Protein AF-X1EQY3-F1 (afdb_monomer_lite)

Radius of gyration: 30.84 Å; chains: 1; bounding box: 65×34×84 Å

Foldseek 3Di:
DDDQADPVPRHGDDPVVVVVVVVVVVVVVVVVVVVVVVVVVVVVVVVVVVVVVVVVLVVVVVVLVVCVVVVVLVVSLVVLVVVADPVDDDPSNLVSLLSNLVSCVSVVNLVSNLVSLVVNCVSPVLDLSSLVSNLVSCVSVVNNVRSVVSNVSNVVND

Sequence (158 aa):
MHSQNCPLCSDPYPQSVIDQFKDYLEKKEQEKQAALDKELQKESMKKMEEVAGKAVFLKFIEYIEQIIEEEKYNEAIDKLLDSYDESSVDDRNLNILFLLGKANYLKGRFDLTISFLFKLVKIKFDYPEGFLYLGKAYEKLGLKDKAQWAYDRIKEGK

Organism: NCBI:txid412755

pLDDT: mean 93.45, std 8.54, range [45.75, 98.81]

Secondary structure (DSSP, 8-state):
---SB-TTT-PBPPHHHHHHHHHHHHHHHHHHHHHHHHHHHHHHHHHHHHHHHHHHHHHHHHHHHHHHHTT-HHHHHHHHHHH--TT--SHHHHHHHHHHHHHHHHTT-HHHHHHHHHHHHHH-S--HHHHHHHHHHHHHTT-HHHHHHHHHHHHHT-

InterPro domains:
  IPR011990 Tetratricopeptide-like helical domain superfamily [G3DSA:1.25.40.10] (6-156)
  IPR011990 Tetratricopeptide-like helical domain superfamily [SSF48452] (71-154)

Structure (mmCIF, N/CA/C/O backbone):
data_AF-X1EQY3-F1
#
_entry.id   AF-X1EQY3-F1
#
loop_
_atom_site.group_PDB
_atom_site.id
_atom_site.type_symbol
_atom_site.label_atom_id
_atom_site.label_alt_id
_atom_site.label_comp_id
_atom_site.label_asym_id
_atom_site.label_entity_id
_atom_site.label_seq_id
_atom_site.pdbx_PDB_ins_code
_atom_site.Cartn_x
_atom_site.Cartn_y
_atom_site.Cartn_z
_atom_site.occupancy
_atom_site.B_iso_or_equiv
_atom_site.auth_seq_id
_atom_site.auth_comp_id
_atom_site.auth_asym_id
_atom_site.auth_atom_id
_atom_site.pdbx_PDB_model_num
ATOM 1 N N . MET A 1 1 ? 29.345 -18.542 -46.162 1.00 50.84 1 MET A N 1
ATOM 2 C CA . MET A 1 1 ? 30.594 -18.382 -46.937 1.00 50.84 1 MET A CA 1
ATOM 3 C C . MET A 1 1 ? 30.225 -17.746 -48.265 1.00 50.84 1 MET A C 1
ATOM 5 O O . MET A 1 1 ? 29.399 -18.314 -48.966 1.00 50.84 1 MET A O 1
ATOM 9 N N . HIS A 1 2 ? 30.734 -16.550 -48.560 1.00 62.19 2 HIS A N 1
ATOM 10 C CA . HIS A 1 2 ? 30.486 -15.887 -49.844 1.00 62.19 2 HIS A CA 1
ATOM 11 C C . HIS A 1 2 ? 31.488 -16.387 -50.890 1.00 62.19 2 HIS A C 1
ATOM 13 O O . HIS A 1 2 ? 32.638 -16.665 -50.550 1.00 62.19 2 HIS A O 1
ATOM 19 N N . SER A 1 3 ? 31.035 -16.536 -52.138 1.00 71.69 3 SER A N 1
ATOM 20 C CA . SER A 1 3 ? 31.888 -16.954 -53.255 1.00 71.69 3 SER A CA 1
ATOM 21 C C . SER A 1 3 ? 32.993 -15.922 -53.475 1.00 71.69 3 SER A C 1
ATOM 23 O O . SER A 1 3 ? 32.703 -14.739 -53.634 1.00 71.69 3 SER A O 1
ATOM 25 N N . GLN A 1 4 ? 34.250 -16.369 -53.496 1.00 78.00 4 GLN A N 1
ATOM 26 C CA . GLN A 1 4 ? 35.398 -15.515 -53.833 1.00 78.00 4 GLN A CA 1
ATOM 27 C C . GLN A 1 4 ? 35.455 -15.184 -55.332 1.00 78.00 4 GLN A C 1
ATOM 29 O O . GLN A 1 4 ? 36.208 -14.300 -55.732 1.00 78.00 4 GLN A O 1
ATOM 34 N N . ASN A 1 5 ? 34.622 -15.849 -56.136 1.00 82.19 5 ASN A N 1
ATOM 35 C CA . ASN A 1 5 ? 34.558 -15.696 -57.580 1.00 82.19 5 ASN A CA 1
ATOM 36 C C . ASN A 1 5 ? 33.220 -15.093 -58.015 1.00 82.19 5 ASN A C 1
ATOM 38 O O . ASN A 1 5 ? 32.169 -15.385 -57.431 1.00 82.19 5 ASN A O 1
ATOM 42 N N . CYS A 1 6 ? 33.268 -14.290 -59.076 1.00 78.06 6 CYS A N 1
ATOM 43 C CA . CYS A 1 6 ? 32.118 -13.669 -59.707 1.00 78.06 6 CYS A CA 1
ATOM 44 C C . CYS A 1 6 ? 31.135 -14.738 -60.210 1.00 78.06 6 CYS A C 1
ATOM 46 O O . CYS A 1 6 ? 31.523 -15.602 -60.992 1.00 78.06 6 CYS A O 1
ATOM 48 N N . PRO A 1 7 ? 29.847 -14.683 -59.842 1.00 80.12 7 PRO A N 1
ATOM 49 C CA . PRO A 1 7 ? 28.875 -15.697 -60.248 1.00 80.12 7 PRO A CA 1
ATOM 50 C C . PRO A 1 7 ? 28.523 -15.647 -61.745 1.00 80.12 7 PRO A C 1
ATOM 52 O O . PRO A 1 7 ? 27.903 -16.578 -62.246 1.00 80.12 7 PRO A O 1
ATOM 55 N N . LEU A 1 8 ? 28.896 -14.575 -62.456 1.00 82.62 8 LEU A N 1
ATOM 56 C CA . LEU A 1 8 ? 28.605 -14.391 -63.883 1.00 82.62 8 LEU A CA 1
ATOM 57 C C . LEU A 1 8 ? 29.768 -14.807 -64.792 1.00 82.62 8 LEU A C 1
ATOM 59 O O . LEU A 1 8 ? 29.526 -15.352 -65.864 1.00 82.62 8 LEU A O 1
ATOM 63 N N . CYS A 1 9 ? 31.015 -14.562 -64.378 1.00 86.00 9 CYS A N 1
ATOM 64 C CA . CYS A 1 9 ? 32.204 -14.869 -65.185 1.00 86.00 9 CYS A CA 1
ATOM 65 C C . CYS A 1 9 ? 33.195 -15.832 -64.516 1.00 86.00 9 CYS A C 1
ATOM 67 O O . CYS A 1 9 ? 34.158 -16.237 -65.147 1.00 86.00 9 CYS A O 1
ATOM 69 N N . SER A 1 10 ? 32.950 -16.250 -63.271 1.00 80.19 10 SER A N 1
ATOM 70 C CA . SER A 1 10 ? 33.805 -17.145 -62.469 1.00 80.19 10 SER A CA 1
ATOM 71 C C . SER A 1 10 ? 35.209 -16.622 -62.134 1.00 80.19 10 SER A C 1
ATOM 73 O O . SER A 1 10 ? 35.959 -17.328 -61.460 1.00 80.19 10 SER A O 1
ATOM 75 N N . ASP A 1 11 ? 35.543 -15.387 -62.514 1.00 86.38 11 ASP A N 1
ATOM 76 C CA . ASP A 1 11 ? 36.811 -14.753 -62.147 1.00 86.38 11 ASP A CA 1
ATOM 77 C C . ASP A 1 11 ? 36.849 -14.386 -60.655 1.00 86.38 11 ASP A C 1
ATOM 79 O O . ASP A 1 11 ? 35.828 -13.956 -60.105 1.00 86.38 11 ASP A O 1
ATOM 83 N N . PRO A 1 12 ? 38.006 -14.514 -59.984 1.00 84.25 12 PRO A N 1
ATOM 84 C CA . PRO A 1 12 ? 38.155 -14.108 -58.594 1.00 84.25 12 PRO A CA 1
ATOM 85 C C . PRO A 1 12 ? 37.965 -12.597 -58.443 1.00 84.25 12 PRO A C 1
ATOM 87 O O . PRO A 1 12 ? 38.489 -11.801 -59.227 1.00 84.25 12 PRO A O 1
ATOM 90 N N . TYR A 1 13 ? 37.233 -12.189 -57.408 1.00 82.81 13 TYR A N 1
ATOM 91 C CA . TYR A 1 13 ? 37.133 -10.777 -57.063 1.00 82.81 13 TYR A CA 1
ATOM 92 C C . TYR A 1 13 ? 38.503 -10.235 -56.629 1.00 82.81 13 TYR A C 1
ATOM 94 O O . TYR A 1 13 ? 39.268 -10.947 -55.973 1.00 82.81 13 TYR A O 1
ATOM 102 N N . PRO A 1 14 ? 38.817 -8.962 -56.929 1.00 88.62 14 PRO A N 1
ATOM 103 C CA . PRO A 1 14 ? 40.005 -8.320 -56.385 1.00 88.62 14 PRO A CA 1
ATOM 104 C C . PRO A 1 14 ? 40.009 -8.382 -54.855 1.00 88.62 14 PRO A C 1
ATOM 106 O O . PRO A 1 14 ? 38.974 -8.171 -54.218 1.00 88.62 14 PRO A O 1
ATOM 109 N N . GLN A 1 15 ? 41.183 -8.608 -54.262 1.00 85.88 15 GLN A N 1
ATOM 110 C CA . GLN A 1 15 ? 41.329 -8.757 -52.811 1.00 85.88 15 GLN A CA 1
ATOM 111 C C . GLN A 1 15 ? 40.760 -7.557 -52.034 1.00 85.88 15 GLN A C 1
ATOM 113 O O . GLN A 1 15 ? 40.082 -7.742 -51.031 1.00 85.88 15 GLN A O 1
ATOM 118 N N . SER A 1 16 ? 40.930 -6.339 -52.558 1.00 87.19 16 SER A N 1
ATOM 119 C CA . SER A 1 16 ? 40.370 -5.114 -51.973 1.00 87.19 16 SER A CA 1
ATOM 120 C C . SER A 1 16 ? 38.843 -5.133 -51.852 1.00 87.19 16 SER A C 1
ATOM 122 O O . SER A 1 16 ? 38.305 -4.615 -50.879 1.00 87.19 16 SER A O 1
ATOM 124 N N . VAL A 1 17 ? 38.139 -5.743 -52.810 1.00 86.06 17 VAL A N 1
ATOM 125 C CA . VAL A 1 17 ? 36.672 -5.871 -52.793 1.00 86.06 17 VAL A CA 1
ATOM 126 C C . VAL A 1 17 ? 36.242 -6.913 -51.761 1.00 86.06 17 VAL A C 1
ATOM 128 O O . VAL A 1 17 ? 35.271 -6.705 -51.036 1.00 86.06 17 VAL A O 1
ATOM 131 N N . ILE A 1 18 ? 36.986 -8.019 -51.662 1.00 85.00 18 ILE A N 1
ATOM 132 C CA . ILE A 1 18 ? 36.751 -9.061 -50.654 1.00 85.00 18 ILE A CA 1
ATOM 133 C C . ILE A 1 18 ? 36.955 -8.495 -49.242 1.00 85.00 18 ILE A C 1
ATOM 135 O O . ILE A 1 18 ? 36.137 -8.763 -48.362 1.00 85.00 18 ILE A O 1
ATOM 139 N N . ASP A 1 19 ? 38.005 -7.702 -49.027 1.00 88.12 19 ASP A N 1
ATOM 140 C CA . ASP A 1 19 ? 38.312 -7.104 -47.724 1.00 88.12 19 ASP A CA 1
ATOM 141 C C . ASP A 1 19 ? 37.283 -6.031 -47.342 1.00 88.12 19 ASP A C 1
ATOM 143 O O . ASP A 1 19 ? 36.718 -6.105 -46.257 1.00 88.12 19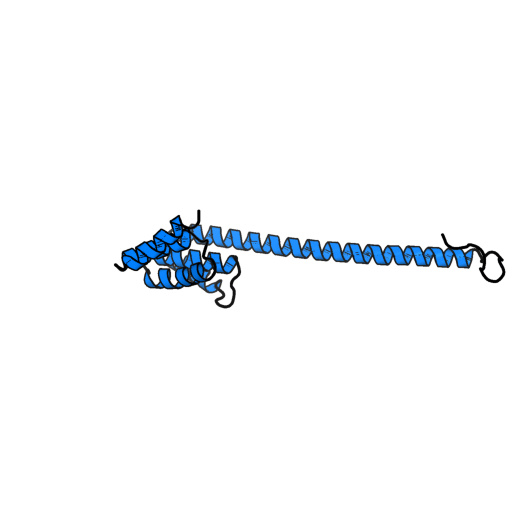 ASP A O 1
ATOM 147 N N . GLN A 1 20 ? 36.901 -5.137 -48.266 1.00 89.25 20 GLN A N 1
ATOM 148 C CA . GLN A 1 20 ? 35.807 -4.176 -48.039 1.00 89.25 20 GLN A CA 1
ATOM 149 C C . GLN A 1 20 ? 34.498 -4.860 -47.629 1.00 89.25 20 GLN A C 1
ATOM 151 O O . GLN A 1 20 ? 33.764 -4.363 -46.772 1.00 89.25 20 GLN A O 1
ATOM 156 N N . PHE A 1 21 ? 34.186 -5.998 -48.249 1.00 86.50 21 PHE A N 1
ATOM 157 C CA . PHE A 1 21 ? 32.989 -6.757 -47.918 1.00 86.50 21 PHE A CA 1
ATOM 158 C C . PHE A 1 21 ? 33.094 -7.435 -46.542 1.00 86.50 21 PHE A C 1
ATOM 160 O O . PHE A 1 21 ? 32.120 -7.424 -45.788 1.00 86.50 21 PHE A O 1
ATOM 167 N N . LYS A 1 22 ? 34.260 -7.986 -46.176 1.00 89.31 22 LYS A N 1
ATOM 168 C CA . LYS A 1 22 ? 34.503 -8.522 -44.825 1.00 89.31 22 LYS A CA 1
ATOM 169 C C . LYS A 1 22 ? 34.394 -7.432 -43.761 1.00 89.31 22 LYS A C 1
ATOM 171 O O . LYS A 1 22 ? 33.659 -7.634 -42.799 1.00 89.31 22 LYS A O 1
ATOM 176 N N . ASP A 1 23 ? 35.026 -6.281 -43.979 1.00 92.81 23 ASP A N 1
ATOM 177 C CA . ASP A 1 23 ? 34.963 -5.126 -43.077 1.00 92.81 23 ASP A CA 1
ATOM 178 C C . ASP A 1 23 ? 33.516 -4.649 -42.896 1.00 92.81 23 ASP A C 1
ATOM 180 O O . ASP A 1 23 ? 33.080 -4.343 -41.786 1.00 92.81 23 ASP A O 1
ATOM 184 N N . TYR A 1 24 ? 32.733 -4.623 -43.981 1.00 91.50 24 TYR A N 1
ATOM 185 C CA . TYR A 1 24 ? 31.309 -4.298 -43.919 1.00 91.50 24 TYR A CA 1
ATOM 186 C C . TYR A 1 24 ? 30.523 -5.298 -43.064 1.00 91.50 24 TYR A C 1
ATOM 188 O O . TYR A 1 24 ? 29.711 -4.881 -42.236 1.00 91.50 24 TYR A O 1
ATOM 196 N N . LEU A 1 25 ? 30.746 -6.604 -43.251 1.00 92.00 25 LEU A N 1
ATOM 197 C CA . LEU A 1 25 ? 30.079 -7.639 -42.460 1.00 92.00 25 LEU A CA 1
ATOM 198 C C . LEU A 1 25 ? 30.473 -7.568 -40.984 1.00 92.00 25 LEU A C 1
ATOM 200 O O . LEU A 1 25 ? 29.600 -7.650 -40.123 1.00 92.00 25 LEU A O 1
ATOM 204 N N . GLU A 1 26 ? 31.757 -7.377 -40.690 1.00 94.12 26 GLU A N 1
ATOM 205 C CA . GLU A 1 26 ? 32.249 -7.242 -39.321 1.00 94.12 26 GLU A CA 1
ATOM 206 C C . GLU A 1 26 ? 31.647 -6.006 -38.649 1.00 94.12 26 GLU A C 1
ATOM 208 O O . GLU A 1 26 ? 31.103 -6.102 -37.551 1.00 94.12 26 GLU A O 1
ATOM 213 N N . LYS A 1 27 ? 31.623 -4.865 -39.348 1.00 94.81 27 LYS A N 1
ATOM 214 C CA . LYS A 1 27 ? 30.959 -3.654 -38.864 1.00 94.81 27 LYS A CA 1
ATOM 215 C C . LYS A 1 27 ? 29.466 -3.878 -38.622 1.00 94.81 27 LYS A C 1
ATOM 217 O O . LYS A 1 27 ? 28.940 -3.402 -37.621 1.00 94.81 27 LYS A O 1
ATOM 222 N N . LYS A 1 28 ? 28.774 -4.608 -39.503 1.00 94.81 28 LYS A N 1
ATOM 223 C CA . LYS A 1 28 ? 27.352 -4.942 -39.322 1.00 94.81 28 LYS A CA 1
ATOM 224 C C . LYS A 1 28 ? 27.112 -5.834 -38.108 1.00 94.81 28 LYS A C 1
ATOM 226 O O . LYS A 1 28 ? 26.139 -5.610 -37.390 1.00 94.81 28 LYS A O 1
ATOM 231 N N . GLU A 1 29 ? 27.989 -6.801 -37.859 1.00 93.88 29 GLU A N 1
ATOM 232 C CA . GLU A 1 29 ? 27.905 -7.652 -36.671 1.00 93.88 29 GLU A CA 1
ATOM 233 C C . GLU A 1 29 ? 28.203 -6.852 -35.396 1.00 93.88 29 GLU A C 1
ATOM 235 O O . GLU A 1 29 ? 27.460 -6.957 -34.425 1.00 93.88 29 GLU A O 1
ATOM 240 N N . GLN A 1 30 ? 29.206 -5.968 -35.420 1.00 94.81 30 GLN A N 1
ATOM 241 C CA . GLN A 1 30 ? 29.502 -5.051 -34.314 1.00 94.81 30 GLN A CA 1
ATOM 242 C C . GLN A 1 30 ? 28.330 -4.100 -34.027 1.00 94.81 30 GLN A C 1
ATOM 244 O O . GLN A 1 30 ? 27.961 -3.915 -32.870 1.00 94.81 30 GLN A O 1
ATOM 249 N N . GLU A 1 31 ? 27.707 -3.524 -35.062 1.00 95.56 31 GLU A N 1
ATOM 250 C CA . GLU A 1 31 ? 26.510 -2.679 -34.932 1.00 95.56 31 GLU A CA 1
ATOM 251 C C . GLU A 1 31 ? 25.355 -3.450 -34.278 1.00 95.56 31 GLU A C 1
ATOM 253 O O . GLU A 1 31 ? 24.682 -2.929 -33.384 1.00 95.56 31 GLU A O 1
ATOM 258 N N . LYS A 1 32 ? 25.140 -4.703 -34.695 1.00 95.31 32 LYS A N 1
ATOM 259 C CA . LYS A 1 32 ? 24.105 -5.577 -34.137 1.00 95.31 32 LYS A CA 1
ATOM 260 C C . LYS A 1 32 ? 24.395 -5.938 -32.679 1.00 95.31 32 LYS A C 1
ATOM 262 O O . LYS A 1 32 ? 23.487 -5.857 -31.853 1.00 95.31 32 LYS A O 1
ATOM 267 N N . GLN A 1 33 ? 25.640 -6.286 -32.358 1.00 94.38 33 GLN A N 1
ATOM 268 C CA . GLN A 1 33 ? 26.049 -6.603 -30.993 1.00 94.38 33 GLN A CA 1
ATOM 269 C C . GLN A 1 33 ? 25.900 -5.383 -30.076 1.00 94.38 33 GLN A C 1
ATOM 271 O O . GLN A 1 33 ? 25.293 -5.487 -29.016 1.00 94.38 33 GLN A O 1
ATOM 276 N N . ALA A 1 34 ? 26.341 -4.203 -30.519 1.00 96.25 34 ALA A N 1
ATOM 277 C CA . ALA A 1 34 ? 26.188 -2.964 -29.761 1.00 96.25 34 ALA A CA 1
ATOM 278 C C . ALA A 1 34 ? 24.712 -2.598 -29.517 1.00 96.25 34 ALA A C 1
ATOM 280 O O . ALA A 1 34 ? 24.368 -2.074 -28.455 1.00 96.25 34 ALA A O 1
ATOM 281 N N . ALA A 1 35 ? 23.825 -2.872 -30.481 1.00 96.31 35 ALA A N 1
ATOM 282 C CA . ALA A 1 35 ? 22.388 -2.677 -30.305 1.00 96.31 35 ALA A CA 1
ATOM 283 C C . ALA A 1 35 ? 21.805 -3.626 -29.244 1.00 96.31 35 ALA A C 1
ATOM 285 O O . ALA A 1 35 ? 21.061 -3.169 -28.375 1.00 96.31 35 ALA A O 1
ATOM 286 N N . LEU A 1 36 ? 22.189 -4.908 -29.279 1.00 95.88 36 LEU A N 1
ATOM 287 C CA . LEU A 1 36 ? 21.776 -5.904 -28.288 1.00 95.88 36 LEU A CA 1
ATOM 288 C C . LEU A 1 36 ? 22.280 -5.544 -26.883 1.00 95.88 36 LEU A C 1
ATOM 290 O O . LEU A 1 36 ? 21.507 -5.560 -25.928 1.00 95.88 36 LEU A O 1
ATOM 294 N N . ASP A 1 37 ? 23.549 -5.152 -26.759 1.00 96.19 37 ASP A N 1
ATOM 295 C CA . ASP A 1 37 ? 24.145 -4.750 -25.481 1.00 96.19 37 ASP A CA 1
ATOM 296 C C . ASP A 1 37 ? 23.434 -3.523 -24.897 1.00 96.19 37 ASP A C 1
ATOM 298 O O . ASP A 1 37 ? 23.147 -3.467 -23.700 1.00 96.19 37 ASP A O 1
ATOM 302 N N . LYS A 1 38 ? 23.080 -2.550 -25.746 1.00 96.75 38 LYS A N 1
ATOM 303 C CA . LYS A 1 38 ? 22.313 -1.366 -25.340 1.00 96.75 38 LYS A CA 1
ATOM 304 C C . LYS A 1 38 ? 20.904 -1.726 -24.865 1.00 96.75 38 LYS A C 1
ATOM 306 O O . LYS A 1 38 ? 20.409 -1.120 -23.913 1.00 96.75 38 LYS A O 1
ATOM 311 N N . GLU A 1 39 ? 20.249 -2.685 -25.513 1.00 96.31 39 GLU A N 1
ATOM 312 C CA . GLU A 1 39 ? 18.928 -3.169 -25.105 1.00 96.31 39 GLU A CA 1
ATOM 313 C C . GLU A 1 39 ? 18.996 -3.905 -23.761 1.00 96.31 39 GLU A C 1
ATOM 315 O O . GLU A 1 39 ? 18.248 -3.566 -22.842 1.00 96.31 39 GLU A O 1
ATOM 320 N N . LEU A 1 40 ? 19.974 -4.798 -23.588 1.00 95.38 40 LEU A N 1
ATOM 321 C CA . LEU A 1 40 ? 20.242 -5.487 -22.321 1.00 95.38 40 LEU A CA 1
ATOM 322 C C . LEU A 1 40 ? 20.539 -4.506 -21.178 1.00 95.38 40 LEU A C 1
ATOM 324 O O . LEU A 1 40 ? 20.023 -4.665 -20.070 1.00 95.38 40 LEU A O 1
ATOM 328 N N . GLN A 1 41 ? 21.336 -3.464 -21.435 1.00 95.00 41 GLN A N 1
ATOM 329 C CA . GLN A 1 41 ? 21.597 -2.399 -20.462 1.00 95.00 41 GLN A CA 1
ATOM 330 C C . GLN A 1 41 ? 20.323 -1.630 -20.100 1.00 95.00 41 GLN A C 1
ATOM 332 O O . GLN A 1 41 ? 20.088 -1.319 -18.935 1.00 95.00 41 GLN A O 1
ATOM 337 N N . LYS A 1 42 ? 19.467 -1.332 -21.079 1.00 95.50 42 LYS A N 1
ATOM 338 C CA . LYS A 1 42 ? 18.192 -0.657 -20.823 1.00 95.50 42 LYS A CA 1
ATOM 339 C C . LYS A 1 42 ? 17.265 -1.515 -19.960 1.00 95.50 42 LYS A C 1
ATOM 341 O O .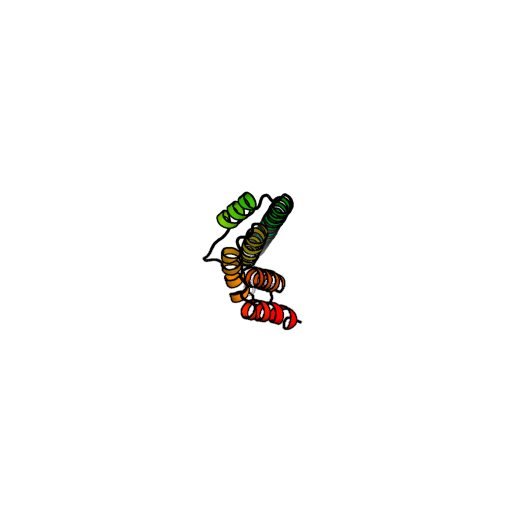 LYS A 1 42 ? 16.645 -0.997 -19.031 1.00 95.50 42 LYS A O 1
ATOM 346 N N . GLU A 1 43 ? 17.179 -2.812 -20.237 1.00 95.25 43 GLU A N 1
ATOM 347 C CA . GLU A 1 43 ? 16.387 -3.738 -19.425 1.00 95.25 43 GLU A CA 1
ATOM 348 C C . GLU A 1 43 ? 16.936 -3.888 -18.005 1.00 95.25 43 GLU A C 1
ATOM 350 O O . GLU A 1 43 ? 16.158 -3.922 -17.047 1.00 95.25 43 GLU A O 1
ATOM 355 N N . SER A 1 44 ? 18.260 -3.963 -17.851 1.00 93.50 44 SER A N 1
ATOM 356 C CA . SER A 1 44 ? 18.889 -4.087 -16.535 1.00 93.50 44 SER A CA 1
ATOM 357 C C . SER A 1 44 ? 18.666 -2.836 -15.685 1.00 93.50 44 SER A C 1
ATOM 359 O O . SER A 1 44 ? 18.293 -2.964 -14.518 1.00 93.50 44 SER A O 1
ATOM 361 N N . MET A 1 45 ? 18.777 -1.640 -16.275 1.00 93.69 45 MET A N 1
ATOM 362 C CA . MET A 1 45 ? 18.449 -0.379 -15.601 1.00 93.69 45 MET A CA 1
ATOM 363 C C . MET A 1 45 ? 16.980 -0.330 -15.173 1.00 93.69 45 MET A C 1
ATOM 365 O O . MET A 1 45 ? 16.698 -0.029 -14.018 1.00 93.69 45 MET A O 1
ATOM 369 N N . LYS A 1 46 ? 16.042 -0.716 -16.049 1.00 94.88 46 LYS A N 1
ATOM 370 C CA . LYS A 1 46 ? 14.609 -0.743 -15.711 1.00 94.88 46 LYS A CA 1
ATOM 371 C C . LYS A 1 46 ? 14.309 -1.673 -14.530 1.00 94.88 46 LYS A C 1
ATOM 373 O O . LYS A 1 46 ? 13.549 -1.317 -13.633 1.00 94.88 46 LYS A O 1
ATOM 378 N N . LYS A 1 47 ? 14.917 -2.864 -14.506 1.00 94.12 47 LYS A N 1
ATOM 379 C CA . LYS A 1 47 ? 14.787 -3.802 -13.376 1.00 94.12 47 LYS A CA 1
ATOM 380 C C . LYS A 1 47 ? 15.377 -3.215 -12.095 1.00 94.12 47 LYS A C 1
ATOM 382 O O . LYS A 1 47 ? 14.791 -3.367 -11.027 1.00 94.12 47 LYS A O 1
ATOM 387 N N . MET A 1 48 ? 16.516 -2.533 -12.197 1.00 93.12 48 MET A N 1
ATOM 388 C CA . MET A 1 48 ? 17.152 -1.872 -11.058 1.00 93.12 48 MET A CA 1
ATOM 389 C C . MET A 1 48 ? 16.2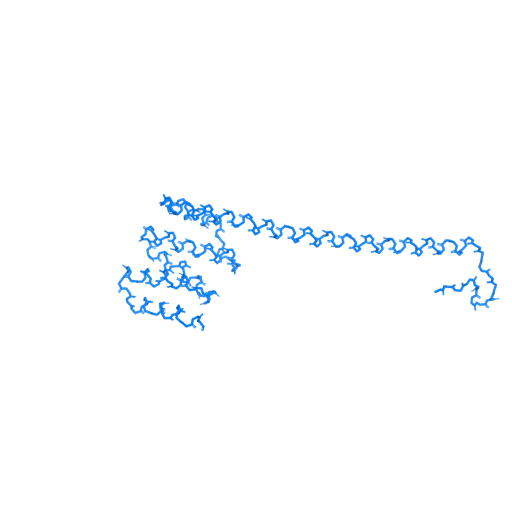67 -0.761 -10.480 1.00 93.12 48 MET A C 1
ATOM 391 O O . MET A 1 48 ? 16.107 -0.698 -9.264 1.00 93.12 48 MET A O 1
ATOM 395 N N . GLU A 1 49 ? 15.646 0.060 -11.330 1.00 92.94 49 GLU A N 1
ATOM 396 C CA . GLU A 1 49 ? 14.684 1.091 -10.917 1.00 92.94 49 GLU A CA 1
ATOM 397 C C . GLU A 1 49 ? 13.469 0.486 -10.204 1.00 92.94 49 GLU A C 1
ATOM 399 O O . GLU A 1 49 ? 13.054 0.984 -9.158 1.00 92.94 49 GLU A O 1
ATOM 404 N N . GLU A 1 50 ? 12.926 -0.622 -10.716 1.00 90.75 50 GLU A N 1
ATOM 405 C CA . GLU A 1 50 ? 11.799 -1.319 -10.087 1.00 90.75 50 GLU A CA 1
ATOM 406 C C . GLU A 1 50 ? 12.164 -1.846 -8.690 1.00 90.75 50 GLU A C 1
ATOM 408 O O . GLU A 1 50 ? 11.419 -1.651 -7.725 1.00 90.75 50 GLU A O 1
ATOM 413 N N . VAL A 1 51 ? 13.331 -2.485 -8.563 1.00 93.06 51 VAL A N 1
ATOM 414 C CA . VAL A 1 51 ? 13.833 -3.001 -7.281 1.00 93.06 51 VAL A CA 1
ATOM 415 C C . VAL A 1 51 ? 14.107 -1.859 -6.303 1.00 93.06 51 VAL A C 1
ATOM 417 O O . VAL A 1 51 ? 13.723 -1.953 -5.136 1.00 93.06 51 VAL A O 1
ATOM 420 N N . ALA A 1 52 ? 14.708 -0.762 -6.765 1.00 93.88 52 ALA A N 1
ATOM 421 C CA . ALA A 1 52 ? 14.938 0.423 -5.946 1.00 93.88 52 ALA A CA 1
ATOM 422 C C . ALA A 1 52 ? 13.614 1.031 -5.460 1.00 93.88 52 ALA A C 1
ATOM 424 O O . ALA A 1 52 ? 13.479 1.327 -4.274 1.00 93.88 52 ALA A O 1
ATOM 425 N N . GLY A 1 53 ? 12.611 1.141 -6.337 1.00 92.69 53 GLY A N 1
ATOM 426 C CA . GLY A 1 53 ? 11.275 1.619 -5.979 1.00 92.69 53 GLY A CA 1
ATOM 427 C C . GLY A 1 53 ? 10.602 0.747 -4.916 1.00 92.69 53 GLY A C 1
ATOM 428 O O . 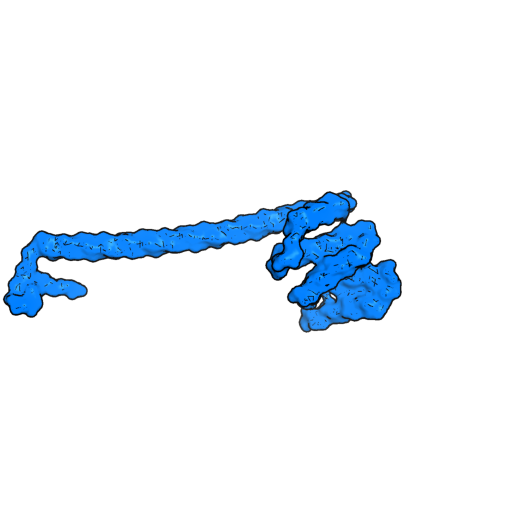GLY A 1 53 ? 10.057 1.271 -3.944 1.00 92.69 53 GLY A O 1
ATOM 429 N N . LYS A 1 54 ? 10.698 -0.582 -5.048 1.00 92.50 54 LYS A N 1
ATOM 430 C CA . LYS A 1 54 ? 10.208 -1.537 -4.037 1.00 92.50 54 LYS A CA 1
ATOM 431 C C . LYS A 1 54 ? 10.941 -1.385 -2.703 1.00 92.50 54 LYS A C 1
ATOM 433 O O . LYS A 1 54 ? 10.293 -1.374 -1.662 1.00 92.50 54 LYS A O 1
ATOM 438 N N . ALA A 1 55 ? 12.263 -1.217 -2.722 1.00 94.50 55 ALA A N 1
ATOM 439 C CA . ALA A 1 55 ? 13.062 -1.033 -1.511 1.00 94.50 55 ALA A CA 1
ATOM 440 C C . ALA A 1 55 ? 12.743 0.287 -0.788 1.00 94.50 55 ALA A C 1
ATOM 442 O O . ALA A 1 55 ? 12.638 0.309 0.436 1.00 94.50 55 ALA A O 1
ATOM 443 N N . VAL A 1 56 ? 12.553 1.382 -1.532 1.00 96.31 56 VAL A N 1
ATOM 444 C CA . VAL A 1 56 ? 12.126 2.672 -0.964 1.00 96.31 56 VAL A CA 1
ATOM 445 C C . VAL A 1 56 ? 10.749 2.540 -0.321 1.00 96.31 56 VAL A C 1
ATOM 447 O O . VAL A 1 56 ? 10.556 2.999 0.803 1.00 96.31 56 VAL A O 1
ATOM 450 N N . PHE A 1 57 ? 9.811 1.871 -0.995 1.00 96.44 57 PHE A N 1
ATOM 451 C CA . PHE A 1 57 ? 8.482 1.639 -0.437 1.00 96.44 57 PHE A CA 1
ATOM 452 C C . PHE A 1 57 ? 8.521 0.749 0.811 1.00 96.44 57 PHE A C 1
ATOM 454 O O . PHE A 1 57 ? 7.836 1.045 1.782 1.00 96.44 57 PHE A O 1
ATOM 461 N N . LEU A 1 58 ? 9.360 -0.289 0.838 1.00 96.62 58 LEU A N 1
ATOM 462 C CA . LEU A 1 58 ? 9.523 -1.131 2.025 1.00 96.62 58 LEU A CA 1
ATOM 463 C C . LEU A 1 58 ? 9.993 -0.314 3.238 1.00 96.62 58 LEU A C 1
ATOM 465 O O . LEU A 1 58 ? 9.384 -0.398 4.298 1.00 96.62 58 LEU A O 1
ATOM 469 N N . LYS A 1 59 ? 10.999 0.552 3.058 1.00 97.75 59 LYS A N 1
ATOM 470 C CA . LYS A 1 59 ? 11.456 1.461 4.124 1.00 97.75 59 LYS A CA 1
ATOM 471 C C . LYS A 1 59 ? 10.373 2.433 4.580 1.00 97.75 59 LYS A C 1
ATOM 473 O O . LYS A 1 59 ? 10.312 2.783 5.755 1.00 97.75 59 LYS A O 1
ATOM 478 N N . PHE A 1 60 ? 9.535 2.895 3.654 1.00 98.19 60 PHE A N 1
ATOM 479 C CA . PHE A 1 60 ? 8.385 3.722 3.999 1.00 98.19 60 PHE A CA 1
ATOM 480 C C . PHE A 1 60 ? 7.416 2.959 4.909 1.00 98.19 60 PHE A C 1
ATOM 482 O O . PHE A 1 60 ? 7.014 3.499 5.933 1.00 98.19 60 PHE A O 1
ATOM 489 N N . ILE A 1 61 ? 7.102 1.700 4.593 1.00 98.19 61 ILE A N 1
ATOM 490 C CA . ILE A 1 61 ? 6.242 0.854 5.431 1.00 98.19 61 ILE A CA 1
ATOM 491 C C . ILE A 1 61 ? 6.856 0.635 6.816 1.00 98.19 61 ILE A C 1
ATOM 493 O O . ILE A 1 61 ? 6.175 0.887 7.803 1.00 98.19 61 ILE A O 1
ATOM 497 N N . GLU A 1 62 ? 8.137 0.261 6.896 1.00 98.19 62 GLU A N 1
ATOM 498 C CA . GLU A 1 62 ? 8.852 0.082 8.172 1.00 98.19 62 GLU A CA 1
ATOM 499 C C . GLU A 1 62 ? 8.761 1.337 9.051 1.00 98.19 62 GLU A C 1
ATOM 501 O O . GLU A 1 62 ? 8.452 1.262 10.240 1.00 98.19 62 GLU A O 1
ATOM 506 N N . TYR A 1 63 ? 8.964 2.511 8.451 1.00 98.44 63 TYR A N 1
ATOM 507 C CA . TYR A 1 63 ? 8.836 3.781 9.154 1.00 98.44 63 TYR A CA 1
ATOM 508 C C . TYR A 1 63 ? 7.402 4.052 9.630 1.00 98.44 63 TYR A C 1
ATOM 510 O O . TYR A 1 63 ? 7.217 4.472 10.772 1.00 98.44 63 TYR A O 1
ATOM 518 N N . ILE A 1 64 ? 6.386 3.801 8.792 1.00 98.69 64 ILE A N 1
ATOM 519 C CA . ILE A 1 64 ? 4.975 3.947 9.181 1.00 98.69 64 ILE A CA 1
ATOM 520 C C . ILE A 1 64 ? 4.627 3.009 10.342 1.00 98.69 64 ILE A C 1
ATOM 522 O O . ILE A 1 64 ? 3.943 3.421 11.279 1.00 98.69 64 ILE A O 1
ATOM 526 N N . GLU A 1 65 ? 5.084 1.761 10.302 1.00 98.06 65 GLU A N 1
ATOM 527 C CA . GLU A 1 65 ? 4.842 0.799 11.376 1.00 98.06 65 GLU A CA 1
ATOM 528 C C . GLU A 1 65 ? 5.498 1.238 12.683 1.00 98.06 65 GLU A C 1
ATOM 530 O O . GLU A 1 65 ? 4.821 1.251 13.711 1.00 98.06 65 GLU A O 1
ATOM 535 N N . GLN A 1 66 ? 6.744 1.715 12.631 1.00 98.50 66 GLN A N 1
ATOM 536 C CA . GLN A 1 66 ? 7.439 2.254 13.798 1.00 98.50 66 GLN A CA 1
ATOM 537 C C . GLN A 1 66 ? 6.651 3.399 14.452 1.00 98.50 66 GLN A C 1
ATOM 539 O O . GLN A 1 66 ? 6.414 3.388 15.658 1.00 98.50 66 GLN A O 1
ATOM 544 N N . ILE A 1 67 ? 6.199 4.392 13.681 1.00 98.44 67 ILE A N 1
ATOM 545 C CA . ILE A 1 67 ? 5.460 5.523 14.267 1.00 98.44 67 ILE A CA 1
ATOM 546 C C . ILE A 1 67 ? 4.054 5.124 14.745 1.00 98.44 67 ILE A C 1
ATOM 548 O O . ILE A 1 67 ? 3.517 5.766 15.646 1.00 98.44 67 ILE A O 1
ATOM 552 N N . ILE A 1 68 ? 3.454 4.061 14.194 1.00 98.38 68 ILE A N 1
ATOM 553 C CA . ILE A 1 68 ? 2.220 3.467 14.733 1.00 98.38 68 ILE A CA 1
ATOM 554 C C . ILE A 1 68 ? 2.486 2.807 16.093 1.00 98.38 68 ILE A C 1
ATOM 556 O O . ILE A 1 68 ? 1.670 2.968 16.998 1.00 98.38 68 ILE A O 1
ATOM 560 N N . GLU A 1 69 ? 3.600 2.087 16.249 1.00 97.94 69 GLU A N 1
ATOM 561 C CA . GLU A 1 69 ? 4.016 1.486 17.528 1.00 97.94 69 GLU A CA 1
ATOM 562 C C . GLU A 1 69 ? 4.320 2.545 18.594 1.00 97.94 69 GLU A C 1
ATOM 564 O O . GLU A 1 69 ? 4.000 2.357 19.764 1.00 97.94 69 GLU A O 1
ATOM 569 N N . GLU A 1 70 ? 4.856 3.695 18.184 1.00 98.38 70 GLU A N 1
ATOM 570 C CA . GLU A 1 70 ? 5.044 4.880 19.033 1.00 98.38 70 GLU A CA 1
ATOM 571 C C . GLU A 1 70 ? 3.732 5.650 19.313 1.00 98.38 70 GLU A C 1
ATOM 573 O O . GLU A 1 70 ? 3.762 6.747 19.873 1.00 98.38 70 GLU A O 1
ATOM 578 N N . GLU A 1 71 ? 2.581 5.113 18.895 1.00 98.06 71 GLU A N 1
ATOM 579 C CA . GLU A 1 71 ? 1.241 5.705 19.015 1.00 98.06 71 GLU A CA 1
ATOM 580 C C . GLU A 1 71 ? 1.065 7.070 18.315 1.00 98.06 71 GLU A C 1
ATOM 582 O O . GLU A 1 71 ? 0.090 7.798 18.541 1.00 98.06 71 GLU A O 1
ATOM 587 N N . LYS A 1 72 ? 1.962 7.427 17.386 1.00 98.56 72 LYS A N 1
ATOM 588 C CA . LYS A 1 72 ? 1.901 8.660 16.581 1.00 98.56 72 LYS A CA 1
ATOM 589 C C . LYS A 1 72 ? 0.929 8.514 15.407 1.00 98.56 72 LYS A C 1
ATOM 591 O O . LYS A 1 72 ? 1.254 8.761 14.246 1.00 98.56 72 LYS A O 1
ATOM 596 N N . TYR A 1 73 ? -0.316 8.146 15.705 1.00 98.44 73 TYR A N 1
ATOM 597 C CA . TYR A 1 73 ? -1.316 7.796 14.692 1.00 98.44 73 TYR A CA 1
ATOM 598 C C . TYR A 1 73 ? -1.662 8.943 13.737 1.00 98.44 73 TYR A C 1
ATOM 600 O O . TYR A 1 73 ? -1.955 8.691 12.575 1.00 98.44 73 TYR A O 1
ATOM 608 N N . ASN A 1 74 ? -1.655 10.196 14.208 1.00 98.44 74 ASN A N 1
ATOM 609 C CA . ASN A 1 74 ? -1.909 11.359 13.347 1.00 98.44 74 ASN A CA 1
ATOM 610 C C . ASN A 1 74 ? -0.855 11.457 12.246 1.00 98.44 74 ASN A C 1
ATOM 612 O O . ASN A 1 74 ? -1.202 11.483 11.075 1.00 98.44 74 ASN A O 1
ATOM 616 N N . GLU A 1 75 ? 0.417 11.418 12.640 1.00 98.56 75 GLU A N 1
ATOM 617 C CA . GLU A 1 75 ? 1.544 11.504 11.719 1.00 98.56 75 GLU A CA 1
ATOM 618 C C . GLU A 1 75 ? 1.536 10.341 10.718 1.00 98.56 75 GLU A C 1
ATOM 620 O O . GLU A 1 75 ? 1.736 10.555 9.524 1.00 98.56 75 GLU A O 1
ATOM 625 N N . ALA A 1 76 ? 1.249 9.122 11.188 1.00 98.69 76 ALA A N 1
ATOM 626 C CA . ALA A 1 76 ? 1.118 7.955 10.321 1.00 98.69 76 ALA A CA 1
ATOM 627 C C . ALA A 1 76 ? 0.009 8.137 9.280 1.00 98.69 76 ALA A C 1
ATOM 629 O O . ALA A 1 76 ? 0.232 7.909 8.093 1.00 98.69 76 ALA A O 1
ATOM 630 N N . ILE A 1 77 ? -1.177 8.568 9.719 1.00 98.75 77 ILE A N 1
ATOM 631 C CA . ILE A 1 77 ? -2.327 8.787 8.839 1.00 98.75 77 ILE A CA 1
ATOM 632 C C . ILE A 1 77 ? -2.019 9.879 7.815 1.00 98.75 77 ILE A C 1
ATOM 634 O O . ILE A 1 77 ? -2.281 9.662 6.637 1.00 98.75 77 ILE A O 1
ATOM 638 N N . ASP A 1 78 ? -1.441 11.005 8.232 1.00 98.56 78 ASP A N 1
ATOM 639 C CA . ASP A 1 78 ? -1.144 12.126 7.335 1.00 98.56 78 ASP A CA 1
ATOM 640 C C . ASP A 1 78 ? -0.160 11.696 6.233 1.00 98.56 78 ASP A C 1
ATOM 642 O O . ASP A 1 78 ? -0.448 11.851 5.049 1.00 98.56 78 ASP A O 1
ATOM 646 N N . LYS A 1 79 ? 0.938 11.016 6.592 1.00 98.56 79 LYS A N 1
ATOM 647 C CA . LYS A 1 79 ? 1.925 10.513 5.615 1.00 98.56 79 LYS A CA 1
ATOM 648 C C . LYS A 1 79 ? 1.360 9.466 4.660 1.00 98.56 79 LYS A C 1
ATOM 650 O O . LYS A 1 79 ? 1.741 9.416 3.489 1.00 98.56 79 LYS A O 1
ATOM 655 N N . LEU A 1 80 ? 0.487 8.596 5.166 1.00 98.62 80 LEU A N 1
ATOM 656 C CA . LEU A 1 80 ? -0.193 7.602 4.345 1.00 98.62 80 LEU A CA 1
ATOM 657 C C . LEU A 1 80 ? -1.165 8.267 3.367 1.00 98.62 80 LEU A C 1
ATOM 659 O O . LEU A 1 80 ? -1.219 7.845 2.218 1.00 98.62 8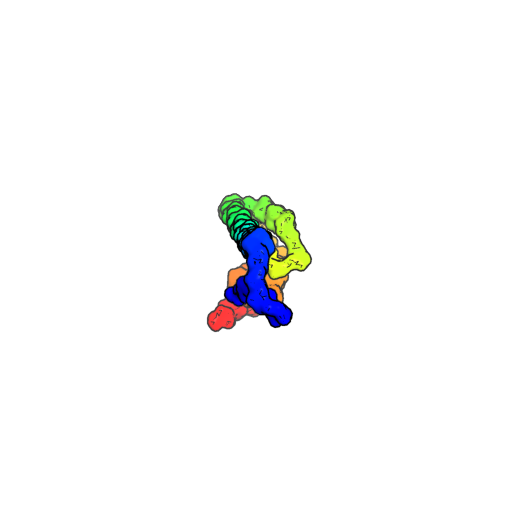0 LEU A O 1
ATOM 663 N N . LEU A 1 81 ? -1.897 9.300 3.796 1.00 98.38 81 LEU A N 1
ATOM 664 C CA . LEU A 1 81 ? -2.797 10.064 2.929 1.00 98.38 81 LEU A CA 1
ATOM 665 C C . LEU A 1 81 ? -2.033 10.847 1.859 1.00 98.38 81 LEU A C 1
ATOM 667 O O . LEU A 1 81 ? -2.455 10.828 0.708 1.00 98.38 81 LEU A O 1
ATOM 671 N N . ASP A 1 82 ? -0.893 11.451 2.203 1.00 98.06 82 ASP A N 1
ATOM 672 C CA . ASP A 1 82 ? -0.021 12.141 1.239 1.00 98.06 82 ASP A CA 1
ATOM 673 C C . ASP A 1 82 ? 0.501 11.197 0.142 1.00 98.06 82 ASP A C 1
ATOM 675 O O . ASP A 1 82 ? 0.767 11.620 -0.982 1.00 98.06 82 ASP A O 1
ATOM 679 N N . SER A 1 83 ? 0.652 9.910 0.470 1.00 96.88 83 SER A N 1
ATOM 680 C CA . SER A 1 83 ? 1.141 8.874 -0.450 1.00 96.88 83 SER A CA 1
ATOM 681 C C . SER A 1 83 ? 0.019 8.096 -1.147 1.00 96.88 83 SER A C 1
ATOM 683 O O . SER A 1 83 ? 0.297 7.295 -2.040 1.00 96.88 83 SER A O 1
ATOM 685 N N . TYR A 1 84 ? -1.231 8.275 -0.718 1.00 97.50 84 TYR A N 1
ATOM 686 C CA . TYR A 1 84 ? -2.380 7.536 -1.224 1.00 97.50 84 TYR A CA 1
ATOM 687 C C . TYR A 1 84 ? -2.861 8.128 -2.549 1.00 97.50 84 TYR A C 1
ATOM 689 O O . TYR A 1 84 ? -3.154 9.318 -2.646 1.00 97.50 84 TYR A O 1
ATOM 697 N N . ASP A 1 85 ? -3.017 7.271 -3.555 1.00 96.38 85 ASP A N 1
ATOM 698 C CA . ASP A 1 85 ? -3.600 7.642 -4.843 1.00 96.38 85 ASP A CA 1
ATOM 699 C C . ASP A 1 85 ? -4.896 6.860 -5.052 1.00 96.38 85 ASP A C 1
ATOM 701 O O . ASP A 1 85 ? -4.882 5.664 -5.338 1.00 96.38 85 ASP A O 1
ATOM 705 N N . GLU A 1 86 ? -6.040 7.530 -4.926 1.00 92.94 86 GLU A N 1
ATOM 706 C CA . GLU A 1 86 ? -7.353 6.896 -5.083 1.00 92.94 86 GLU A CA 1
ATOM 707 C C . GLU A 1 86 ? -7.586 6.305 -6.488 1.00 92.94 86 GLU A C 1
ATOM 709 O O . GLU A 1 86 ? -8.412 5.404 -6.640 1.00 92.94 86 GLU A O 1
ATOM 714 N N . SER A 1 87 ? -6.849 6.759 -7.507 1.00 94.25 87 SER A N 1
ATOM 715 C CA . SER A 1 87 ? -6.957 6.243 -8.877 1.00 94.25 87 SER A CA 1
ATOM 716 C C . SER A 1 87 ? -6.137 4.971 -9.129 1.00 94.25 87 SER A C 1
ATOM 718 O O . SER A 1 87 ? -6.371 4.273 -10.119 1.00 94.25 87 SER A O 1
ATOM 720 N N . SER A 1 88 ? -5.207 4.640 -8.227 1.00 94.06 88 SER A N 1
ATOM 721 C CA . SER A 1 88 ? -4.329 3.477 -8.339 1.00 94.06 88 SER A CA 1
ATOM 722 C C . SER A 1 88 ? -4.884 2.260 -7.595 1.00 94.06 88 SER A C 1
ATOM 724 O O . SER A 1 88 ? -5.441 2.357 -6.503 1.00 94.06 88 SER A O 1
ATOM 726 N N . VAL A 1 89 ? -4.683 1.072 -8.161 1.00 94.12 89 VAL A N 1
ATOM 727 C CA . VAL A 1 89 ? -5.032 -0.219 -7.536 1.00 94.12 89 VAL A CA 1
ATOM 728 C C . VAL A 1 89 ? -3.823 -1.153 -7.429 1.00 94.12 89 VAL A C 1
ATOM 730 O O . VAL A 1 89 ? -3.980 -2.370 -7.363 1.00 94.12 89 VAL A O 1
ATOM 733 N N . ASP A 1 90 ? -2.609 -0.592 -7.442 1.00 94.56 90 ASP A N 1
ATOM 734 C CA . ASP A 1 90 ? -1.374 -1.365 -7.300 1.00 94.56 90 ASP A CA 1
ATOM 735 C C . ASP A 1 90 ? -1.153 -1.876 -5.861 1.00 94.56 90 ASP A C 1
ATOM 737 O O . ASP A 1 90 ? -1.770 -1.410 -4.899 1.00 94.56 90 ASP A O 1
ATOM 741 N N . ASP A 1 91 ? -0.241 -2.840 -5.696 1.00 93.06 91 ASP A N 1
ATOM 742 C CA . ASP A 1 91 ? 0.058 -3.437 -4.386 1.00 93.06 91 ASP A CA 1
ATOM 743 C C . ASP A 1 91 ? 0.521 -2.403 -3.347 1.00 93.06 91 ASP A C 1
ATOM 745 O O . ASP A 1 91 ? 0.312 -2.591 -2.146 1.00 93.06 91 ASP A O 1
ATOM 749 N N . ARG A 1 92 ? 1.139 -1.294 -3.778 1.00 95.31 92 ARG A N 1
ATOM 750 C CA . ARG A 1 92 ? 1.547 -0.220 -2.863 1.00 95.31 92 ARG A CA 1
ATOM 751 C C . ARG A 1 92 ? 0.320 0.473 -2.295 1.00 95.31 92 ARG A C 1
ATOM 753 O O . ARG A 1 92 ? 0.206 0.605 -1.078 1.00 95.31 92 ARG A O 1
ATOM 760 N N . ASN A 1 93 ? -0.626 0.835 -3.154 1.00 96.38 93 A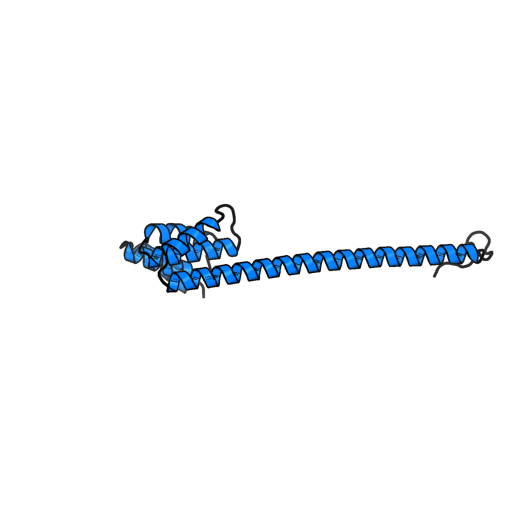SN A N 1
ATOM 761 C CA . ASN A 1 93 ? -1.856 1.489 -2.739 1.00 96.38 93 ASN A CA 1
ATOM 762 C C . ASN A 1 93 ? -2.731 0.574 -1.868 1.00 96.38 93 ASN A C 1
ATOM 764 O O . ASN A 1 93 ? -3.331 1.034 -0.897 1.00 96.38 93 ASN A O 1
ATOM 768 N N . LEU A 1 94 ? -2.741 -0.738 -2.139 1.00 97.19 94 LEU A N 1
ATOM 769 C CA . LEU A 1 94 ? -3.414 -1.719 -1.279 1.00 97.19 94 LEU A CA 1
ATOM 770 C C . LEU A 1 94 ? -2.786 -1.795 0.126 1.00 97.19 94 LEU A C 1
ATOM 772 O O . LEU A 1 94 ? -3.516 -1.821 1.118 1.00 97.19 94 LEU A O 1
ATOM 776 N N . ASN A 1 95 ? -1.453 -1.764 0.236 1.00 97.19 95 ASN A N 1
ATOM 777 C CA . ASN A 1 95 ? -0.768 -1.695 1.535 1.00 97.19 95 ASN A CA 1
ATOM 778 C C . ASN A 1 95 ? -1.058 -0.379 2.274 1.00 97.19 95 ASN A C 1
ATOM 780 O O . ASN A 1 95 ? -1.292 -0.392 3.483 1.00 97.19 95 ASN A O 1
ATOM 784 N N . ILE A 1 96 ? -1.108 0.747 1.555 1.00 98.44 96 ILE A N 1
ATOM 785 C CA . ILE A 1 96 ? -1.478 2.047 2.132 1.00 98.44 96 ILE A CA 1
ATOM 786 C C . ILE A 1 96 ? -2.909 2.008 2.680 1.00 98.44 96 ILE A C 1
ATOM 788 O O . ILE A 1 96 ? -3.132 2.421 3.817 1.00 98.44 96 ILE A O 1
ATOM 792 N N . LEU A 1 97 ? -3.874 1.456 1.934 1.00 98.50 97 LEU A N 1
ATOM 793 C CA . LEU A 1 97 ? -5.253 1.286 2.408 1.00 98.50 97 LEU A CA 1
ATOM 794 C C . LEU A 1 97 ? -5.329 0.444 3.687 1.00 98.50 97 LEU A C 1
ATOM 796 O O . LEU A 1 97 ? -6.060 0.801 4.616 1.00 98.50 97 LEU A O 1
ATOM 800 N N . PHE A 1 98 ? -4.569 -0.653 3.752 1.00 98.56 98 PHE A N 1
ATOM 801 C CA . PHE A 1 98 ? -4.491 -1.481 4.953 1.00 98.56 98 PHE A CA 1
ATOM 802 C C . PHE A 1 98 ? -3.962 -0.687 6.152 1.00 98.56 98 PHE A C 1
ATOM 804 O O . PHE A 1 98 ? -4.598 -0.668 7.209 1.00 98.56 98 PHE A O 1
ATOM 811 N N . LEU A 1 99 ? -2.833 0.007 5.985 1.00 98.62 99 LEU A N 1
ATOM 812 C CA . LEU A 1 99 ? -2.209 0.779 7.059 1.00 98.62 99 LEU A CA 1
ATOM 813 C C . LEU A 1 99 ? -3.062 1.972 7.496 1.00 98.62 99 LEU A C 1
ATOM 815 O O . LEU A 1 99 ? -3.163 2.225 8.696 1.00 98.62 99 LEU A O 1
ATOM 819 N N . LEU A 1 100 ? -3.750 2.648 6.569 1.00 98.75 100 LEU A N 1
ATOM 820 C CA . LEU A 1 100 ? -4.737 3.683 6.894 1.00 98.75 100 LEU A CA 1
ATOM 821 C C . LEU A 1 100 ? -5.856 3.107 7.760 1.00 98.75 100 LEU A C 1
ATOM 823 O O . LEU A 1 100 ? -6.231 3.713 8.766 1.00 98.75 100 LEU A O 1
ATOM 827 N N . GLY A 1 101 ? -6.360 1.924 7.405 1.00 98.62 101 GLY A N 1
ATOM 828 C CA . GLY A 1 101 ? -7.339 1.195 8.203 1.00 98.62 101 GLY A CA 1
ATOM 829 C C . GLY A 1 101 ? -6.827 0.859 9.605 1.00 98.62 101 GLY A C 1
ATOM 830 O O . GLY A 1 101 ? -7.468 1.209 10.596 1.00 98.62 101 GLY A O 1
ATOM 831 N N . LYS A 1 102 ? -5.646 0.237 9.702 1.00 98.69 102 LYS A N 1
ATOM 832 C CA . LYS A 1 102 ? -4.995 -0.142 10.970 1.00 98.69 102 LYS A CA 1
ATOM 833 C C . LYS A 1 102 ? -4.754 1.074 11.872 1.00 98.69 102 LYS A C 1
ATOM 835 O O . LYS A 1 102 ? -5.141 1.050 13.038 1.00 98.69 102 LYS A O 1
ATOM 840 N N . ALA A 1 103 ? -4.172 2.149 11.343 1.00 98.69 103 ALA A N 1
ATOM 841 C CA . ALA A 1 103 ? -3.874 3.359 12.109 1.00 98.69 103 ALA A CA 1
ATOM 842 C C . ALA A 1 103 ? -5.151 4.062 12.599 1.00 98.69 103 ALA A C 1
ATOM 844 O O . ALA A 1 103 ? -5.231 4.468 13.760 1.00 98.69 103 ALA A O 1
ATOM 845 N N . ASN A 1 104 ? -6.187 4.159 11.753 1.00 98.81 104 ASN A N 1
ATOM 846 C CA . ASN A 1 104 ? -7.478 4.708 12.176 1.00 98.81 104 ASN A CA 1
ATOM 847 C C . ASN A 1 104 ? -8.146 3.837 13.246 1.00 98.81 104 ASN A C 1
ATOM 849 O O . ASN A 1 104 ? -8.709 4.389 14.192 1.00 98.81 104 ASN A O 1
ATOM 853 N N . TYR A 1 105 ? -8.038 2.508 13.155 1.00 98.81 105 TYR A N 1
ATOM 854 C CA . TYR A 1 105 ? -8.583 1.601 14.164 1.00 98.81 105 TYR A CA 1
ATOM 855 C C . TYR A 1 105 ? -7.925 1.819 15.526 1.00 98.81 105 TYR A C 1
ATOM 857 O O . TYR A 1 105 ? -8.624 1.978 16.527 1.00 98.81 105 TYR A O 1
ATOM 865 N N . LEU A 1 106 ? -6.589 1.862 15.559 1.00 98.44 106 LEU A N 1
ATOM 866 C CA . LEU A 1 106 ? -5.817 2.060 16.789 1.00 98.44 106 LEU A CA 1
ATOM 867 C C . LEU A 1 106 ? -6.100 3.425 17.429 1.00 98.44 106 LEU A C 1
ATOM 869 O O . LEU A 1 106 ? -6.213 3.531 18.646 1.00 98.44 106 LEU A O 1
ATOM 873 N N . LYS A 1 107 ? -6.344 4.445 16.604 1.00 98.31 107 LYS A N 1
ATOM 874 C CA . LYS A 1 107 ? -6.788 5.775 17.041 1.00 98.31 107 LYS A CA 1
ATOM 875 C C . LYS A 1 107 ? -8.258 5.829 17.500 1.00 98.31 107 LYS A C 1
ATOM 877 O O . LYS A 1 107 ? -8.705 6.856 18.006 1.00 98.31 107 LYS A O 1
ATOM 882 N N . GLY A 1 108 ? -9.037 4.766 17.296 1.00 98.31 108 GLY A N 1
ATOM 883 C CA . GLY A 1 108 ? -10.460 4.703 17.647 1.00 98.31 108 GLY A CA 1
ATOM 884 C C . GLY A 1 108 ? -11.417 5.292 16.601 1.00 98.31 108 GLY A C 1
ATOM 885 O O . GLY A 1 108 ? -12.596 5.490 16.887 1.00 98.31 108 GLY A O 1
ATOM 886 N N . ARG A 1 109 ? -10.942 5.570 15.382 1.00 98.62 109 ARG A N 1
ATOM 887 C CA . ARG A 1 109 ? -11.748 6.058 14.247 1.00 98.62 109 ARG A CA 1
ATOM 888 C C . ARG A 1 109 ? -12.286 4.883 13.426 1.00 98.62 109 ARG A C 1
ATOM 890 O O . ARG A 1 109 ? -11.781 4.546 12.350 1.00 98.62 109 ARG A O 1
ATOM 897 N N . PHE A 1 110 ? -13.281 4.196 13.980 1.00 98.62 110 PHE A N 1
ATOM 898 C CA . PHE A 1 110 ? -13.809 2.946 13.416 1.00 98.62 110 PHE A CA 1
ATOM 899 C C . PHE A 1 110 ? -14.579 3.142 12.101 1.00 98.62 110 PHE A C 1
ATOM 901 O O . PHE A 1 110 ? -14.546 2.275 11.231 1.00 98.62 110 PHE A O 1
ATOM 908 N N . ASP A 1 111 ? -15.217 4.293 11.919 1.00 98.25 111 ASP A N 1
ATOM 909 C CA . ASP A 1 111 ? -15.877 4.707 10.679 1.00 98.25 111 ASP A CA 1
ATOM 910 C C . ASP A 1 111 ? -14.883 4.819 9.510 1.00 98.25 111 ASP A C 1
ATOM 912 O O . ASP A 1 111 ? -15.092 4.222 8.450 1.00 98.25 111 ASP A O 1
ATOM 916 N N . LEU A 1 112 ? -13.751 5.498 9.724 1.00 98.50 112 LEU A N 1
ATOM 917 C CA . LEU A 1 112 ? -12.689 5.613 8.721 1.00 98.50 112 LEU A CA 1
ATOM 918 C C . LEU A 1 112 ? -11.976 4.282 8.489 1.00 98.50 112 LEU A C 1
ATOM 920 O O . LEU A 1 112 ? -11.636 3.963 7.351 1.00 98.50 112 LEU A O 1
ATOM 924 N N . THR A 1 113 ? -11.809 3.477 9.542 1.00 98.81 113 THR A N 1
ATOM 925 C CA . THR A 1 113 ? -11.298 2.102 9.418 1.00 98.81 113 THR A CA 1
ATOM 926 C C . THR A 1 113 ? -12.135 1.310 8.418 1.00 98.81 113 THR A C 1
ATOM 928 O O . THR A 1 113 ? -11.592 0.720 7.486 1.00 98.81 113 THR A O 1
ATOM 931 N N . ILE A 1 114 ? -13.462 1.340 8.579 1.00 98.69 114 ILE A N 1
ATOM 932 C CA . ILE A 1 114 ? -14.388 0.666 7.668 1.00 98.69 114 ILE A CA 1
ATOM 933 C C . ILE A 1 114 ? -14.265 1.241 6.260 1.00 98.69 114 ILE A C 1
ATOM 935 O O . ILE A 1 114 ? -14.175 0.468 5.314 1.00 98.69 114 ILE A O 1
ATOM 939 N N . SER A 1 115 ? -14.213 2.567 6.108 1.00 98.25 115 SER A N 1
ATOM 940 C CA . SER A 1 115 ? -14.080 3.213 4.796 1.00 98.25 115 SER A CA 1
ATOM 941 C C . SER A 1 115 ? -12.859 2.706 4.013 1.00 98.25 115 SER A C 1
ATOM 943 O O . SER A 1 115 ? -13.009 2.211 2.893 1.00 98.25 115 SER A O 1
ATOM 945 N N . PHE A 1 116 ? -11.662 2.752 4.608 1.00 98.38 116 PHE A N 1
ATOM 946 C CA . PHE A 1 116 ? -10.427 2.344 3.926 1.00 98.38 116 PHE A CA 1
ATOM 947 C C . PHE A 1 116 ? -10.328 0.829 3.727 1.00 98.38 116 PHE A C 1
ATOM 949 O O . PHE A 1 116 ? -10.021 0.373 2.624 1.00 98.38 116 PHE A O 1
ATOM 956 N N . LEU A 1 117 ? -10.646 0.028 4.748 1.00 98.31 117 LEU A N 1
ATOM 957 C CA . LEU A 1 117 ? -10.550 -1.430 4.633 1.00 98.31 117 LEU A CA 1
ATOM 958 C C . LEU A 1 117 ? -11.619 -2.015 3.715 1.00 98.31 117 LEU A C 1
ATOM 960 O O . LEU A 1 117 ? -11.363 -3.008 3.043 1.00 98.31 117 LEU A O 1
ATOM 964 N N . PHE A 1 118 ? -12.794 -1.392 3.621 1.00 97.44 118 PHE A N 1
ATOM 965 C CA . PHE A 1 118 ? -13.811 -1.827 2.671 1.00 97.44 118 PHE A CA 1
ATOM 966 C C . PHE A 1 118 ? -13.395 -1.556 1.219 1.00 97.44 118 PHE A C 1
ATOM 968 O O . PHE A 1 118 ? -13.695 -2.372 0.348 1.00 97.44 118 PHE A O 1
ATOM 975 N N . LYS A 1 119 ? -12.665 -0.460 0.947 1.00 97.12 119 LYS A N 1
ATOM 976 C CA . LYS A 1 119 ? -12.026 -0.242 -0.366 1.00 97.12 119 LYS A CA 1
ATOM 977 C C . LYS A 1 119 ? -10.997 -1.339 -0.663 1.00 97.12 119 LYS A C 1
ATOM 979 O O . LYS A 1 119 ? -11.041 -1.915 -1.746 1.00 97.12 119 LYS A O 1
ATOM 984 N N . LEU A 1 120 ? -10.142 -1.675 0.307 1.00 97.56 120 LEU A N 1
ATOM 985 C CA . LEU A 1 120 ? -9.131 -2.732 0.175 1.00 97.56 120 LEU A CA 1
ATOM 986 C C . LEU A 1 120 ? -9.750 -4.089 -0.184 1.00 97.56 120 LEU A C 1
ATOM 988 O O . LEU A 1 120 ? -9.411 -4.660 -1.219 1.00 97.56 120 LEU A O 1
ATOM 992 N N . VAL A 1 121 ? -10.687 -4.589 0.628 1.00 96.12 121 VAL A N 1
ATOM 993 C CA . VAL A 1 121 ? -11.234 -5.950 0.451 1.00 96.12 121 VAL A CA 1
ATOM 994 C C . VAL A 1 121 ? -12.151 -6.089 -0.765 1.00 96.12 121 VAL A C 1
ATOM 996 O O . VAL A 1 121 ? -12.407 -7.200 -1.223 1.00 96.12 121 VAL A O 1
ATOM 999 N N . LYS A 1 122 ? -12.639 -4.971 -1.319 1.00 94.94 122 LYS A N 1
ATOM 1000 C CA . LYS A 1 122 ? -13.331 -4.960 -2.616 1.00 94.94 122 LYS A CA 1
ATOM 1001 C C . LYS A 1 122 ? -12.393 -5.238 -3.785 1.00 94.94 122 LYS A C 1
ATOM 1003 O O . LYS A 1 122 ? -12.838 -5.808 -4.774 1.00 94.94 122 LYS A O 1
ATOM 1008 N N . ILE A 1 123 ? -11.138 -4.801 -3.684 1.00 95.06 123 ILE A N 1
ATOM 1009 C CA . ILE A 1 123 ? -10.130 -4.991 -4.731 1.00 95.06 123 ILE A CA 1
ATOM 1010 C C . ILE A 1 123 ? -9.432 -6.336 -4.532 1.00 95.06 123 ILE A C 1
ATOM 1012 O O . ILE A 1 123 ? -9.335 -7.130 -5.464 1.00 95.06 123 ILE A O 1
ATOM 1016 N N . LYS A 1 124 ? -8.975 -6.608 -3.305 1.00 92.81 124 LYS A N 1
ATOM 1017 C CA . LYS A 1 124 ? -8.270 -7.835 -2.942 1.00 92.81 124 LYS A CA 1
ATOM 1018 C C . LYS A 1 124 ? -9.046 -8.587 -1.870 1.00 92.81 124 LYS A C 1
ATOM 1020 O O . LYS A 1 124 ? -8.940 -8.301 -0.682 1.00 92.81 124 LYS A O 1
ATOM 1025 N N . PHE A 1 125 ? -9.824 -9.563 -2.327 1.00 89.19 125 PHE A N 1
ATOM 1026 C CA . PHE A 1 125 ? -10.661 -10.394 -1.463 1.00 89.19 125 PHE A CA 1
ATOM 1027 C C . PHE A 1 125 ? -9.855 -11.411 -0.638 1.00 89.19 125 PHE A C 1
ATOM 1029 O O . PHE A 1 125 ? -10.330 -11.890 0.382 1.00 89.19 125 PHE A O 1
ATOM 1036 N N . ASP A 1 126 ? -8.621 -11.708 -1.041 1.00 89.94 126 ASP A N 1
ATOM 1037 C CA . ASP A 1 126 ? -7.671 -12.504 -0.261 1.00 89.94 126 ASP A CA 1
ATOM 1038 C C . ASP A 1 126 ? -6.752 -11.576 0.552 1.00 89.94 126 ASP A C 1
ATOM 1040 O O . ASP A 1 126 ? -5.589 -11.340 0.214 1.00 89.94 126 ASP A O 1
ATOM 1044 N N . TYR A 1 127 ? -7.337 -10.926 1.563 1.00 93.38 127 TYR A N 1
ATOM 1045 C CA . TYR A 1 127 ? -6.619 -10.057 2.503 1.00 93.38 127 TYR A CA 1
ATOM 1046 C C . TYR A 1 127 ? -7.147 -10.276 3.937 1.00 93.38 127 TYR A C 1
ATOM 1048 O O . TYR A 1 127 ? -7.932 -9.463 4.448 1.00 93.38 127 TYR A O 1
ATOM 1056 N N . PRO A 1 128 ? -6.766 -11.389 4.596 1.00 94.88 128 PRO A N 1
ATOM 1057 C CA . PRO A 1 128 ? -7.302 -11.792 5.901 1.00 94.88 128 PRO A CA 1
ATOM 1058 C C . PRO A 1 128 ? -7.199 -10.711 6.986 1.00 94.88 128 PRO A C 1
ATOM 1060 O O . PRO A 1 128 ? -8.139 -10.495 7.753 1.00 94.88 128 PRO A O 1
ATOM 1063 N N . GLU A 1 129 ? -6.093 -9.971 7.031 1.00 95.12 129 GLU A N 1
ATOM 1064 C CA . GLU A 1 129 ? -5.857 -8.896 7.997 1.00 95.12 129 GLU A CA 1
ATOM 1065 C C . GLU A 1 129 ? -6.821 -7.720 7.788 1.00 95.12 129 GLU A C 1
ATOM 1067 O O . GLU A 1 129 ? -7.264 -7.091 8.751 1.00 95.12 129 GLU A O 1
ATOM 1072 N N . GLY A 1 130 ? -7.196 -7.446 6.538 1.00 96.81 130 GLY A N 1
ATOM 1073 C CA . GLY A 1 130 ? -8.154 -6.407 6.176 1.00 96.81 130 GLY A CA 1
ATOM 1074 C C . GLY A 1 130 ? -9.536 -6.745 6.721 1.00 96.81 130 GLY A C 1
ATOM 1075 O O . GLY A 1 130 ? -10.161 -5.920 7.388 1.00 96.81 130 GLY A O 1
ATOM 1076 N N . PHE A 1 131 ? -9.975 -7.993 6.539 1.00 97.69 131 PHE A N 1
ATOM 1077 C CA . PHE A 1 131 ? -11.214 -8.491 7.137 1.00 97.69 131 PHE A CA 1
ATOM 1078 C C . PHE A 1 131 ? -11.166 -8.536 8.667 1.00 97.69 131 PHE A C 1
ATOM 1080 O O . PHE A 1 131 ? -12.165 -8.212 9.311 1.00 97.69 131 PHE A O 1
ATOM 1087 N N . LEU A 1 132 ? -10.016 -8.863 9.264 1.00 97.69 132 LEU A N 1
ATOM 1088 C CA . LEU A 1 132 ? -9.841 -8.862 10.718 1.00 97.69 132 LEU A CA 1
ATOM 1089 C C . LEU A 1 132 ? -10.102 -7.479 11.321 1.00 97.69 132 LEU A C 1
ATOM 1091 O O . LEU A 1 132 ? -10.888 -7.357 12.261 1.00 97.69 132 LEU A O 1
ATOM 1095 N N . TYR A 1 133 ? -9.463 -6.432 10.796 1.00 98.31 133 TYR A N 1
ATOM 1096 C CA . TYR A 1 133 ? -9.677 -5.075 11.304 1.00 98.31 133 TYR A CA 1
ATOM 1097 C C . TYR A 1 133 ? -11.060 -4.523 10.939 1.00 98.31 133 TYR A C 1
ATOM 1099 O O . TYR A 1 133 ? -11.643 -3.792 11.740 1.00 98.31 133 TYR A O 1
ATOM 1107 N N . LEU A 1 134 ? -11.624 -4.915 9.792 1.00 98.06 134 LEU A N 1
ATOM 1108 C CA . LEU A 1 134 ? -12.995 -4.567 9.418 1.00 98.06 134 LEU A CA 1
ATOM 1109 C C . LEU A 1 134 ? -14.010 -5.149 10.416 1.00 98.06 134 LEU A C 1
ATOM 1111 O O . LEU A 1 134 ? -14.884 -4.429 10.898 1.00 98.06 134 LEU A O 1
ATOM 1115 N N . GLY A 1 135 ? -13.860 -6.428 10.774 1.00 98.19 135 GLY A N 1
ATOM 1116 C CA . GLY A 1 135 ? -14.694 -7.095 11.773 1.00 98.19 135 GLY A CA 1
ATOM 1117 C C . GLY A 1 135 ? -14.587 -6.430 13.143 1.00 98.19 135 GLY A C 1
ATOM 1118 O O . GLY A 1 135 ? -15.606 -6.042 13.716 1.00 98.19 135 GLY A O 1
ATOM 1119 N N . LYS A 1 136 ? -13.357 -6.171 13.609 1.00 98.50 136 LYS A N 1
ATOM 1120 C CA . LYS A 1 136 ? -13.115 -5.463 14.877 1.00 98.50 136 LYS A CA 1
ATOM 1121 C C . LYS A 1 136 ? -13.747 -4.070 14.890 1.00 98.50 136 LYS A C 1
ATOM 1123 O O . LYS A 1 136 ? -14.337 -3.670 15.891 1.00 98.50 136 LYS A O 1
ATOM 1128 N N . ALA A 1 137 ? -13.645 -3.319 13.793 1.00 98.69 137 ALA A N 1
ATOM 1129 C CA . ALA A 1 137 ? -14.259 -1.998 13.683 1.00 98.69 137 ALA A CA 1
ATOM 1130 C C . ALA A 1 137 ? -15.793 -2.075 13.738 1.00 98.69 137 ALA A C 1
ATOM 1132 O O . ALA A 1 137 ? -16.419 -1.290 14.451 1.00 98.69 137 ALA A O 1
ATOM 1133 N N . TYR A 1 138 ? -16.404 -3.050 13.057 1.00 98.62 138 TYR A N 1
ATOM 1134 C CA . TYR A 1 138 ? -17.846 -3.283 13.150 1.00 98.62 138 TYR A CA 1
ATOM 1135 C C . TYR A 1 138 ? -18.291 -3.647 14.572 1.00 98.62 138 TYR A C 1
ATOM 1137 O O . TYR A 1 138 ? -19.302 -3.114 15.031 1.00 98.62 138 TYR A O 1
ATOM 1145 N N . GLU A 1 139 ? -17.538 -4.477 15.301 1.00 98.31 139 GLU A N 1
ATOM 1146 C CA . GLU A 1 139 ? -17.840 -4.797 16.706 1.00 98.31 139 GLU A CA 1
ATOM 1147 C C . GLU A 1 139 ? -17.796 -3.562 17.601 1.00 98.31 139 GLU A C 1
ATOM 1149 O O . GLU A 1 139 ? -18.696 -3.365 18.419 1.00 98.31 139 GLU A O 1
ATOM 1154 N N . LYS A 1 140 ? -16.790 -2.699 17.420 1.00 98.38 140 LYS A N 1
ATOM 1155 C CA . LYS A 1 140 ? -16.666 -1.445 18.177 1.00 98.38 140 LYS A CA 1
ATOM 1156 C C . LYS A 1 140 ? -17.836 -0.490 17.942 1.00 98.38 140 LYS A C 1
ATOM 1158 O O . LYS A 1 140 ? -18.168 0.278 18.839 1.00 98.38 140 LYS A O 1
ATOM 1163 N N . LEU A 1 141 ? -18.485 -0.575 16.780 1.00 98.06 141 LEU A N 1
ATOM 1164 C CA . LEU A 1 141 ? -19.703 0.172 16.451 1.00 98.06 141 LEU A CA 1
ATOM 1165 C C . LEU A 1 141 ? -21.004 -0.585 16.783 1.00 98.06 141 LEU A C 1
ATOM 1167 O O . LEU A 1 141 ? -22.089 -0.094 16.481 1.00 98.06 141 LEU A O 1
ATOM 1171 N N . GLY A 1 142 ? -20.928 -1.780 17.379 1.00 97.81 142 GLY A N 1
ATOM 1172 C CA . GLY A 1 142 ? -22.096 -2.594 17.735 1.00 97.81 142 GLY A CA 1
ATOM 1173 C C . GLY A 1 142 ? -22.772 -3.310 16.557 1.00 97.81 142 GLY A C 1
ATOM 1174 O O . GLY A 1 142 ? -23.858 -3.866 16.713 1.00 97.81 142 GLY A O 1
ATOM 1175 N N . LEU A 1 143 ? -22.140 -3.339 15.382 1.00 98.12 143 LEU A N 1
ATOM 1176 C CA . LEU A 1 143 ? -22.678 -3.906 14.143 1.00 98.12 143 LEU A CA 1
ATOM 1177 C C . LEU A 1 143 ? -22.349 -5.405 14.027 1.00 98.12 143 LEU A C 1
ATOM 1179 O O . LEU A 1 143 ? -21.589 -5.823 13.153 1.00 98.12 143 LEU A O 1
ATOM 1183 N N . LYS A 1 144 ? -22.926 -6.214 14.923 1.00 97.00 144 LYS A N 1
ATOM 1184 C CA . LYS A 1 144 ? -22.585 -7.641 15.099 1.00 97.00 144 LYS A CA 1
ATOM 1185 C C . LYS A 1 144 ? -22.697 -8.477 13.820 1.00 97.00 144 LYS A C 1
ATOM 1187 O O . LYS A 1 144 ? -21.771 -9.218 13.511 1.00 97.00 144 LYS A O 1
ATOM 1192 N N . ASP A 1 145 ? -23.767 -8.308 13.045 1.00 97.75 145 ASP A N 1
ATOM 1193 C CA . ASP A 1 145 ? -23.971 -9.085 11.811 1.00 97.75 145 ASP A CA 1
ATOM 1194 C C . ASP A 1 145 ? -22.876 -8.810 10.770 1.00 97.75 145 ASP A C 1
ATOM 1196 O O . ASP A 1 145 ? -22.384 -9.717 10.100 1.00 97.75 145 ASP A O 1
ATOM 1200 N N . LYS A 1 146 ? -22.435 -7.549 10.666 1.00 97.75 146 LYS A N 1
ATOM 1201 C CA . LYS A 1 146 ? -21.359 -7.151 9.748 1.00 97.75 146 LYS A CA 1
ATOM 1202 C C . LYS A 1 146 ? -19.991 -7.620 10.230 1.00 97.75 146 LYS A C 1
ATOM 1204 O O . LYS A 1 146 ? -19.152 -7.983 9.408 1.00 97.75 146 LYS A O 1
ATOM 1209 N N . ALA A 1 147 ? -19.769 -7.621 11.543 1.00 98.00 147 ALA A N 1
ATOM 1210 C CA . ALA A 1 147 ? -18.557 -8.178 12.125 1.00 98.00 147 ALA A CA 1
ATOM 1211 C C . ALA A 1 147 ? -18.438 -9.675 11.826 1.00 98.00 147 ALA A C 1
ATOM 1213 O O . ALA A 1 147 ? -17.402 -10.116 11.332 1.00 98.00 147 ALA A O 1
ATOM 1214 N N . GLN A 1 148 ? -19.521 -10.428 12.039 1.00 97.38 148 GLN A N 1
ATOM 1215 C CA . GLN A 1 148 ? -19.577 -11.855 11.732 1.00 97.38 148 GLN A CA 1
ATOM 1216 C C . GLN A 1 148 ? -19.292 -12.117 10.249 1.00 97.38 148 GLN A C 1
ATOM 1218 O O . GLN A 1 148 ? -18.414 -12.916 9.929 1.00 97.38 148 GLN A O 1
ATOM 1223 N N . TRP A 1 149 ? -19.947 -11.367 9.353 1.00 95.25 149 TRP A N 1
ATOM 1224 C CA . TRP A 1 149 ? -19.673 -11.431 7.915 1.00 95.25 149 TRP A CA 1
ATOM 1225 C C . TRP A 1 149 ? -18.188 -11.226 7.594 1.00 95.25 149 TRP A C 1
ATOM 1227 O O . TRP A 1 149 ? -17.631 -11.978 6.799 1.00 95.25 149 TRP A O 1
ATOM 1237 N N . ALA A 1 150 ? -17.532 -10.238 8.212 1.00 96.12 150 ALA A N 1
ATOM 1238 C CA . ALA A 1 150 ? -16.115 -9.978 7.974 1.00 96.12 150 ALA A CA 1
ATOM 1239 C C . ALA A 1 150 ? -15.231 -11.129 8.486 1.00 96.12 150 ALA A C 1
ATOM 1241 O O . ALA A 1 150 ? -14.330 -11.572 7.780 1.00 96.12 150 ALA A O 1
ATOM 1242 N N . TYR A 1 151 ? -15.504 -11.656 9.681 1.00 95.94 151 TYR A N 1
ATOM 1243 C CA . TYR A 1 151 ? -14.719 -12.747 10.260 1.00 95.94 151 TYR A CA 1
ATOM 1244 C C . TYR A 1 151 ? -14.865 -14.074 9.521 1.00 95.94 151 TYR A C 1
ATOM 1246 O O . TYR A 1 151 ? -13.910 -14.850 9.475 1.00 95.94 151 TYR A O 1
ATOM 1254 N N . ASP A 1 152 ? -16.018 -14.343 8.917 1.00 94.25 152 ASP A N 1
ATOM 1255 C CA . ASP A 1 152 ? -16.200 -15.568 8.141 1.00 94.25 152 ASP A CA 1
ATOM 1256 C C . ASP A 1 152 ? -15.362 -15.562 6.856 1.00 94.25 152 ASP A C 1
ATOM 1258 O O . ASP A 1 152 ? -14.811 -16.599 6.488 1.00 94.25 152 ASP A O 1
ATOM 1262 N N . ARG A 1 153 ? -15.101 -14.386 6.265 1.00 91.81 153 ARG A N 1
ATOM 1263 C CA . ARG A 1 153 ? -14.186 -14.261 5.113 1.00 91.81 153 ARG A CA 1
ATOM 1264 C C . ARG A 1 153 ? -12.736 -14.607 5.427 1.00 91.81 153 ARG A C 1
ATOM 1266 O O . ARG A 1 153 ? -12.025 -15.068 4.545 1.00 91.81 153 ARG A O 1
ATOM 1273 N N . ILE A 1 154 ? -12.310 -14.471 6.682 1.00 91.06 154 ILE A N 1
ATOM 1274 C CA . ILE A 1 154 ? -10.969 -14.894 7.117 1.00 91.06 154 ILE A CA 1
ATOM 1275 C C . ILE A 1 154 ? -10.842 -16.425 7.067 1.00 91.06 154 ILE A C 1
ATOM 1277 O O . ILE A 1 154 ? -9.770 -16.952 6.782 1.00 91.06 154 ILE A O 1
ATOM 1281 N N . LYS A 1 155 ? -11.926 -17.153 7.366 1.00 75.81 155 LYS A N 1
ATOM 1282 C CA . LYS A 1 155 ? -11.931 -18.624 7.438 1.00 75.81 155 LYS A CA 1
ATOM 1283 C C . LYS A 1 155 ? -12.048 -19.278 6.064 1.00 75.81 155 LYS A C 1
ATOM 1285 O O . LYS A 1 155 ? -11.545 -20.382 5.891 1.00 75.81 155 LYS A O 1
ATOM 1290 N N . GLU A 1 156 ? -12.723 -18.613 5.130 1.00 65.81 156 GLU A N 1
ATOM 1291 C CA . GLU A 1 156 ? -12.944 -19.099 3.764 1.00 65.81 156 GLU A CA 1
ATOM 1292 C C . GLU A 1 156 ? -11.705 -18.977 2.860 1.00 65.81 156 GLU A C 1
ATOM 1294 O O . GLU A 1 156 ? -11.633 -19.672 1.855 1.00 65.81 156 GLU A O 1
ATOM 1299 N N . GLY A 1 157 ? -10.726 -18.134 3.205 1.00 57.47 157 GLY A N 1
ATOM 1300 C CA . GLY A 1 157 ? -9.485 -17.945 2.437 1.00 57.47 157 GLY A CA 1
ATOM 1301 C C . GLY A 1 157 ? -8.399 -19.011 2.657 1.00 57.47 157 GLY A C 1
ATOM 1302 O O . GLY A 1 157 ? -7.223 -18.702 2.490 1.00 57.47 157 GLY A O 1
ATOM 1303 N N . LYS A 1 158 ? -8.758 -20.227 3.093 1.00 45.75 158 LYS A N 1
ATOM 1304 C CA . LYS A 1 158 ? -7.829 -21.357 3.288 1.00 45.75 158 LYS A CA 1
ATOM 1305 C C . LYS A 1 158 ? -7.947 -22.403 2.191 1.00 45.75 158 LYS A C 1
ATOM 1307 O O . LYS A 1 158 ? -9.091 -22.696 1.786 1.00 45.75 158 LYS A O 1
#